Protein AF-A0A7R9ARP4-F1 (afdb_monomer)

Solvent-accessible surface area (backbone atoms only — not comparable to full-atom values): 6242 Å² total; per-residue (Å²): 141,56,72,69,58,55,52,54,53,53,51,52,52,53,51,52,53,50,55,51,48,52,54,50,48,51,52,50,43,52,53,63,70,54,72,32,69,66,63,54,47,52,55,51,49,53,53,51,70,70,33,64,71,48,41,72,64,21,30,77,72,71,45,78,43,33,37,67,41,103,82,71,49,54,81,47,63,46,68,47,80,48,74,56,97,94,39,67,29,41,38,37,40,36,35,39,36,27,72,76,34,72,50,75,47,81,46,75,42,113

Sequence (110 aa):
KETTKTASYWGIVIAGFGLTGVLFYAIFNELFSSKSPNSVYGRSLERCLNEPRIKDALGEPIKGFGEETRRGRRRHVSHLNYERDGKKYLRMKFYLQGIRQKATVHLEMM

pLDDT: mean 77.1, std 13.3, range [45.06, 94.69]

Foldseek 3Di:
DVVVVVVVVVVVVVVVCVVVVVVVCVVVCCCVVVPHPVVVVVVVVVVLCPDVVNCVVQPPPKDKFADQPPVRDRPDWDWDWDDDPNDTKIWTWIKMHHPHDIDIDIDIDD

Structure (mmCIF, N/CA/C/O backbone):
data_AF-A0A7R9ARP4-F1
#
_entry.id   AF-A0A7R9ARP4-F1
#
loop_
_atom_site.group_PDB
_atom_site.id
_atom_site.type_symbol
_atom_site.label_atom_id
_atom_site.label_alt_id
_atom_site.label_comp_id
_atom_site.label_asym_id
_atom_site.label_entity_id
_atom_site.label_seq_id
_atom_site.pdbx_PDB_ins_code
_atom_site.Cartn_x
_atom_site.Cartn_y
_atom_site.Cartn_z
_atom_site.occupancy
_atom_site.B_iso_or_equiv
_atom_site.auth_seq_id
_atom_site.auth_comp_id
_atom_site.auth_asym_id
_atom_site.auth_atom_id
_atom_site.pdbx_PDB_model_num
ATOM 1 N N . LYS A 1 1 ? 31.310 16.786 -44.498 1.00 50.94 1 LYS A N 1
ATOM 2 C CA . LYS A 1 1 ? 31.473 15.522 -43.728 1.00 50.94 1 LYS A CA 1
ATOM 3 C C . LYS A 1 1 ? 31.128 15.742 -42.244 1.00 50.94 1 LYS A C 1
ATOM 5 O O . LYS A 1 1 ? 31.906 15.368 -41.377 1.00 50.94 1 LYS A O 1
ATOM 10 N N . GLU A 1 2 ? 29.972 16.336 -41.938 1.00 60.12 2 GLU A N 1
ATOM 11 C CA . GLU A 1 2 ? 29.565 16.598 -40.540 1.00 60.12 2 GLU A CA 1
ATOM 12 C C . GLU A 1 2 ? 28.231 15.935 -40.199 1.00 60.12 2 GLU A C 1
ATOM 14 O O . GLU A 1 2 ? 28.097 15.316 -39.151 1.00 60.12 2 GLU A O 1
ATOM 19 N N . THR A 1 3 ? 27.302 15.903 -41.154 1.00 57.94 3 THR A N 1
ATOM 20 C CA . THR A 1 3 ? 25.995 15.243 -41.050 1.00 57.94 3 THR A CA 1
ATOM 21 C C . THR A 1 3 ? 26.065 13.752 -40.702 1.00 57.94 3 THR A C 1
ATOM 23 O O . THR A 1 3 ? 25.2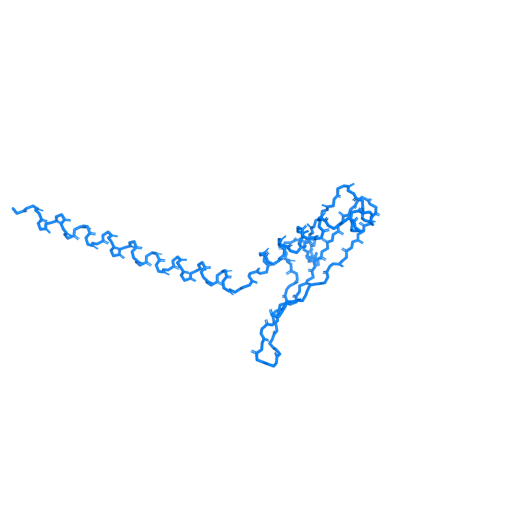33 13.267 -39.940 1.00 57.94 3 THR A O 1
ATOM 26 N N . THR A 1 4 ? 27.080 13.022 -41.176 1.00 59.84 4 THR A N 1
ATOM 27 C CA . THR A 1 4 ? 27.255 11.590 -40.859 1.00 59.84 4 THR A CA 1
ATOM 28 C C . THR A 1 4 ? 27.670 11.357 -39.404 1.00 59.84 4 THR A C 1
ATOM 30 O O . THR A 1 4 ? 27.261 10.370 -38.798 1.00 59.84 4 THR A O 1
ATOM 33 N N . LYS A 1 5 ? 28.460 12.271 -38.821 1.00 59.50 5 LYS A N 1
ATOM 34 C CA . LYS A 1 5 ? 28.903 12.151 -37.426 1.00 59.50 5 LYS A CA 1
ATOM 35 C C . LYS A 1 5 ? 27.739 12.440 -36.482 1.00 59.50 5 LYS A C 1
ATOM 37 O O . LYS A 1 5 ? 27.484 11.649 -35.582 1.00 59.50 5 LYS A O 1
ATOM 42 N N . THR A 1 6 ? 26.971 13.497 -36.747 1.00 62.28 6 THR A N 1
ATOM 43 C CA . THR A 1 6 ? 25.795 13.871 -35.946 1.00 62.28 6 THR A CA 1
ATOM 44 C C . THR A 1 6 ? 24.721 12.781 -35.966 1.00 62.28 6 THR A C 1
ATOM 46 O O . THR A 1 6 ? 24.193 12.434 -34.913 1.00 62.28 6 THR A O 1
ATOM 49 N N . ALA A 1 7 ? 24.457 12.170 -37.126 1.00 68.94 7 ALA A N 1
ATOM 50 C CA . ALA A 1 7 ? 23.518 11.050 -37.237 1.00 68.94 7 ALA A CA 1
ATOM 51 C C . ALA A 1 7 ? 23.942 9.835 -36.389 1.00 68.94 7 ALA A C 1
ATOM 53 O O . ALA A 1 7 ? 23.103 9.213 -35.738 1.00 68.94 7 ALA A O 1
ATOM 54 N N . SER A 1 8 ? 25.246 9.536 -36.332 1.00 72.00 8 SER A N 1
ATOM 55 C CA . SER A 1 8 ? 25.776 8.444 -35.508 1.00 72.00 8 SER A CA 1
ATOM 56 C C . SER A 1 8 ? 25.606 8.703 -34.007 1.00 72.00 8 SER A C 1
ATOM 58 O O . SER A 1 8 ? 25.265 7.778 -33.273 1.00 72.00 8 SER A O 1
ATOM 60 N N . TYR A 1 9 ? 25.811 9.940 -33.539 1.00 78.81 9 TYR A N 1
ATOM 61 C CA . TYR A 1 9 ? 25.614 10.285 -32.124 1.00 78.81 9 TYR A CA 1
ATOM 62 C C . TYR A 1 9 ? 24.138 10.207 -31.717 1.00 78.81 9 TYR A C 1
ATOM 64 O O . TYR A 1 9 ? 23.825 9.608 -30.690 1.00 78.81 9 TYR A O 1
ATOM 72 N N . TRP A 1 10 ? 23.219 10.726 -32.541 1.00 85.75 10 TRP A N 1
ATOM 73 C CA . TRP A 1 10 ? 21.778 10.610 -32.281 1.00 85.75 10 TRP A CA 1
ATOM 74 C C . TRP A 1 10 ? 21.298 9.153 -32.257 1.00 85.75 10 TRP A C 1
ATOM 76 O O . TRP A 1 10 ? 20.466 8.808 -31.420 1.00 85.75 10 TRP A O 1
ATOM 86 N N . GLY A 1 11 ? 21.863 8.280 -33.098 1.00 85.12 11 GLY A N 1
ATOM 87 C CA . GLY A 1 11 ? 21.570 6.843 -33.067 1.00 85.12 1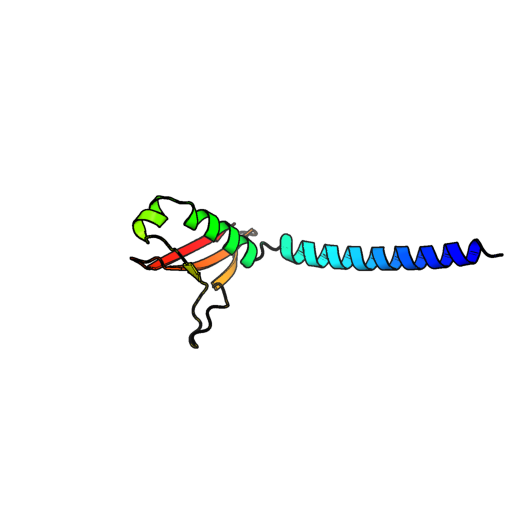1 GLY A CA 1
ATOM 88 C C . GLY A 1 11 ? 21.924 6.184 -31.729 1.00 85.12 11 GLY A C 1
ATOM 89 O O . GLY A 1 11 ? 21.121 5.428 -31.184 1.00 85.12 11 GLY A O 1
ATOM 90 N N . ILE A 1 12 ? 23.083 6.522 -31.155 1.00 87.12 12 I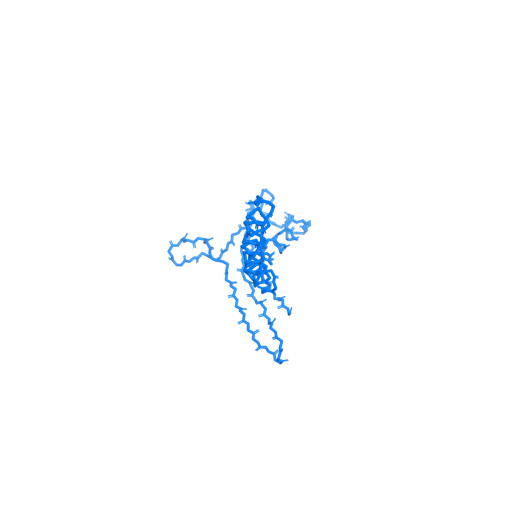LE A N 1
ATOM 91 C CA . ILE A 1 12 ? 23.517 6.007 -29.843 1.00 87.12 12 ILE A CA 1
ATOM 92 C C . ILE A 1 12 ? 22.608 6.531 -28.724 1.00 87.12 12 ILE A C 1
ATOM 94 O O . ILE A 1 12 ? 22.219 5.770 -27.838 1.00 87.12 12 ILE A O 1
ATOM 98 N N . VAL A 1 13 ? 22.232 7.811 -28.776 1.00 90.38 13 VAL A N 1
ATOM 99 C CA . VAL A 1 13 ? 21.328 8.422 -27.790 1.00 90.38 13 VAL A CA 1
ATOM 100 C C . VAL A 1 13 ? 19.961 7.733 -27.809 1.00 90.38 13 VAL A C 1
ATOM 102 O O . VAL A 1 13 ? 19.471 7.319 -26.758 1.00 90.38 13 VAL A O 1
ATOM 105 N N . ILE A 1 14 ? 19.372 7.530 -28.991 1.00 93.19 14 ILE A N 1
ATOM 106 C CA . ILE A 1 14 ? 18.081 6.838 -29.136 1.00 93.19 14 ILE A CA 1
ATOM 107 C C . ILE A 1 14 ? 18.180 5.388 -28.647 1.00 93.19 14 ILE A C 1
ATOM 109 O O . ILE A 1 14 ? 17.289 4.927 -27.933 1.00 93.19 14 ILE A O 1
ATOM 113 N N . ALA A 1 15 ? 19.271 4.683 -28.959 1.00 92.88 15 ALA A N 1
ATOM 114 C CA . ALA A 1 15 ? 19.489 3.321 -28.477 1.00 92.88 15 ALA A CA 1
ATOM 115 C C . ALA A 1 15 ? 19.571 3.253 -26.940 1.00 92.88 15 ALA A C 1
ATOM 117 O O . ALA A 1 15 ? 18.962 2.373 -26.328 1.00 92.88 15 ALA A O 1
ATOM 118 N N . GLY A 1 16 ? 20.260 4.208 -26.306 1.00 90.75 16 GLY A N 1
ATOM 119 C CA . GLY A 1 16 ? 20.358 4.302 -24.846 1.00 90.75 16 GLY A CA 1
ATOM 120 C C . GLY A 1 16 ? 19.011 4.570 -24.170 1.00 90.75 16 GLY A C 1
ATOM 121 O O . GLY A 1 16 ? 18.662 3.900 -23.192 1.00 90.75 16 GLY A O 1
ATOM 122 N N . PHE A 1 17 ? 18.215 5.494 -24.716 1.00 94.69 17 PHE A N 1
ATOM 123 C CA . PHE A 1 17 ? 16.854 5.747 -24.231 1.00 94.69 17 PHE A CA 1
ATOM 124 C C . PHE A 1 17 ? 15.920 4.559 -24.471 1.00 94.69 17 PHE A C 1
ATOM 126 O O . PHE A 1 17 ? 15.104 4.256 -23.604 1.00 94.69 17 PHE A O 1
ATOM 133 N N . GLY A 1 18 ? 16.070 3.848 -25.590 1.00 93.81 18 GLY A N 1
ATOM 134 C CA . GLY A 1 18 ? 15.326 2.621 -25.870 1.00 93.81 18 GLY A CA 1
ATOM 135 C C . GLY A 1 18 ? 15.608 1.531 -24.837 1.00 93.81 18 GLY A C 1
ATOM 136 O O . GLY A 1 18 ? 14.677 1.007 -24.229 1.00 93.81 18 GLY A O 1
ATOM 137 N N . LEU A 1 19 ? 16.885 1.239 -24.569 1.00 93.62 19 LEU A N 1
ATOM 138 C CA . LEU A 1 19 ? 17.276 0.222 -23.588 1.00 93.62 19 LEU A CA 1
ATOM 139 C C . LEU A 1 19 ? 16.813 0.591 -22.172 1.00 93.62 19 LEU A C 1
ATOM 141 O O . LEU A 1 19 ? 16.231 -0.235 -21.468 1.00 93.62 19 LEU A O 1
ATOM 145 N N . THR A 1 20 ? 17.026 1.848 -21.775 1.00 92.62 20 THR A N 1
ATOM 146 C CA . THR A 1 20 ? 16.600 2.348 -20.461 1.00 92.62 20 THR A CA 1
ATOM 147 C C . THR A 1 20 ? 15.078 2.325 -20.337 1.00 92.62 20 THR A C 1
ATOM 149 O O . THR A 1 20 ? 14.561 1.911 -19.306 1.00 92.62 20 THR A O 1
ATOM 152 N N . GLY A 1 21 ? 14.354 2.700 -21.394 1.00 94.19 21 GLY A N 1
ATOM 153 C CA . GLY A 1 21 ? 12.896 2.663 -21.445 1.00 94.19 21 GLY A CA 1
ATOM 154 C C . GLY A 1 21 ? 12.336 1.248 -21.317 1.00 94.19 21 GLY A C 1
ATOM 155 O O . GLY A 1 21 ? 11.394 1.048 -20.558 1.00 94.19 21 GLY A O 1
ATOM 156 N N . VAL A 1 22 ? 12.941 0.256 -21.980 1.00 91.94 22 VAL A N 1
ATOM 157 C CA . VAL A 1 22 ? 12.540 -1.157 -21.853 1.00 91.94 22 VAL A CA 1
ATOM 158 C C . VAL A 1 22 ? 12.792 -1.677 -20.443 1.00 91.94 22 VAL A C 1
ATOM 160 O O . VAL A 1 22 ? 11.910 -2.309 -19.869 1.00 91.94 22 VAL A O 1
ATOM 163 N N . LEU A 1 23 ? 13.958 -1.394 -19.857 1.00 89.31 23 LEU A N 1
ATOM 164 C CA . LEU A 1 23 ? 14.273 -1.842 -18.500 1.00 89.31 23 LEU A CA 1
ATOM 165 C C . LEU A 1 23 ? 13.363 -1.167 -17.466 1.00 89.31 23 LEU A C 1
ATOM 167 O O . LEU A 1 23 ? 12.829 -1.825 -16.576 1.00 89.31 23 LEU A O 1
ATOM 171 N N . PHE A 1 24 ? 13.137 0.138 -17.618 1.00 87.56 24 PHE A N 1
ATOM 172 C CA . PHE A 1 24 ? 12.221 0.896 -16.775 1.00 87.56 24 PHE A CA 1
ATOM 173 C C . PHE A 1 24 ? 10.786 0.386 -16.923 1.00 87.56 24 PHE A C 1
ATOM 175 O O . PHE A 1 24 ? 10.105 0.203 -15.920 1.00 87.56 24 PHE A O 1
ATOM 182 N N . TYR A 1 25 ? 10.346 0.083 -18.147 1.00 84.69 25 TYR A N 1
ATOM 183 C CA . TYR A 1 25 ? 9.042 -0.522 -18.406 1.00 84.69 25 TYR A CA 1
ATOM 184 C C . TYR A 1 25 ? 8.936 -1.913 -17.791 1.00 84.69 25 TYR A C 1
ATOM 186 O O . TYR A 1 25 ? 7.929 -2.201 -17.162 1.00 84.69 25 TYR A O 1
ATOM 194 N N . ALA A 1 26 ? 9.961 -2.757 -17.911 1.00 83.44 26 ALA A N 1
ATOM 195 C CA . ALA A 1 26 ? 9.976 -4.081 -17.304 1.00 83.44 26 ALA A CA 1
ATOM 196 C C . ALA A 1 26 ? 9.870 -3.983 -15.780 1.00 83.44 26 ALA A C 1
ATOM 198 O O . ALA A 1 26 ? 9.004 -4.623 -15.209 1.00 83.44 26 ALA A O 1
ATOM 199 N N . ILE A 1 27 ? 10.656 -3.119 -15.129 1.00 76.00 27 ILE A N 1
ATOM 200 C CA . ILE A 1 27 ? 10.605 -2.917 -13.673 1.00 76.00 27 ILE A CA 1
ATOM 201 C C . ILE A 1 27 ? 9.256 -2.340 -13.245 1.00 76.00 27 ILE A C 1
ATOM 203 O O . ILE A 1 27 ? 8.664 -2.822 -12.284 1.00 76.00 27 ILE A O 1
ATOM 207 N N . PHE A 1 28 ? 8.761 -1.314 -13.941 1.00 70.62 28 PHE A N 1
ATOM 208 C CA . PHE A 1 28 ? 7.479 -0.690 -13.628 1.00 70.62 28 PHE A CA 1
ATOM 209 C C . PHE A 1 28 ? 6.343 -1.688 -13.837 1.00 70.62 28 PHE A C 1
ATOM 211 O O . PHE A 1 28 ? 5.493 -1.842 -12.972 1.00 70.62 28 PHE A O 1
ATOM 218 N N . ASN A 1 29 ? 6.356 -2.435 -14.936 1.00 69.69 29 ASN A N 1
ATOM 219 C CA . ASN A 1 29 ? 5.383 -3.482 -15.177 1.00 69.69 29 ASN A CA 1
ATOM 220 C C . ASN A 1 29 ? 5.540 -4.614 -14.159 1.00 69.69 29 ASN A C 1
ATOM 222 O O . ASN A 1 29 ? 4.539 -5.069 -13.655 1.00 69.69 29 ASN A O 1
ATOM 226 N N . GLU A 1 30 ? 6.731 -5.021 -13.735 1.00 61.59 30 GLU A N 1
ATOM 227 C CA . GLU A 1 30 ? 6.898 -6.008 -12.658 1.00 61.59 30 GLU A CA 1
ATOM 228 C C . GLU A 1 30 ? 6.276 -5.494 -11.347 1.00 61.59 30 GLU A C 1
ATOM 230 O O . GLU A 1 30 ? 5.518 -6.211 -10.691 1.00 61.59 30 GLU A O 1
ATOM 235 N N . LEU A 1 31 ? 6.528 -4.225 -10.998 1.00 62.72 31 LEU A N 1
ATOM 236 C CA . LEU A 1 31 ? 6.019 -3.579 -9.784 1.00 62.72 31 LEU A CA 1
ATOM 237 C C . LEU A 1 31 ? 4.501 -3.337 -9.819 1.00 62.72 31 LEU A C 1
ATOM 239 O O . LEU A 1 31 ? 3.843 -3.420 -8.780 1.00 62.72 31 LEU A O 1
ATOM 243 N N . PHE A 1 32 ? 3.941 -3.011 -10.986 1.00 49.84 32 PHE A N 1
ATOM 244 C CA . PHE A 1 32 ? 2.526 -2.666 -11.160 1.00 49.84 32 PHE A CA 1
ATOM 245 C C . PHE A 1 32 ? 1.660 -3.850 -11.635 1.00 49.84 32 PHE A C 1
ATOM 247 O O . PHE A 1 32 ? 0.498 -3.929 -11.243 1.00 49.84 32 PHE A O 1
ATOM 254 N N . SER A 1 33 ? 2.211 -4.795 -12.400 1.00 49.16 33 SER A N 1
ATOM 255 C CA . SER A 1 33 ? 1.581 -6.063 -12.821 1.00 49.16 33 SER A CA 1
ATOM 256 C C . SER A 1 33 ? 1.521 -7.056 -11.665 1.00 49.16 33 SER A C 1
ATOM 258 O O . SER A 1 33 ? 0.520 -7.750 -11.480 1.00 49.16 33 SER A O 1
ATOM 260 N N . SER A 1 34 ? 2.530 -7.064 -10.791 1.00 45.06 34 SER A N 1
ATOM 261 C CA . SER A 1 34 ? 2.533 -7.935 -9.615 1.00 45.06 34 SER A CA 1
ATOM 262 C C . SER A 1 34 ? 1.814 -7.301 -8.430 1.00 45.06 34 SER A C 1
ATOM 264 O O . SER A 1 34 ? 2.444 -7.154 -7.393 1.00 45.06 34 SER A O 1
ATOM 266 N N . LYS A 1 35 ? 0.536 -6.896 -8.561 1.00 53.81 35 LYS A N 1
ATOM 267 C CA . LYS A 1 35 ? -0.382 -6.557 -7.438 1.00 53.81 35 LYS A CA 1
ATOM 268 C C . LYS A 1 35 ? 0.347 -6.055 -6.169 1.00 53.81 35 LYS A C 1
ATOM 270 O O . LYS A 1 35 ? 0.225 -6.679 -5.114 1.00 53.81 35 LYS A O 1
ATOM 275 N N . SER A 1 36 ? 1.189 -5.017 -6.289 1.00 61.12 36 SER A N 1
ATOM 276 C CA . SER A 1 36 ? 2.197 -4.753 -5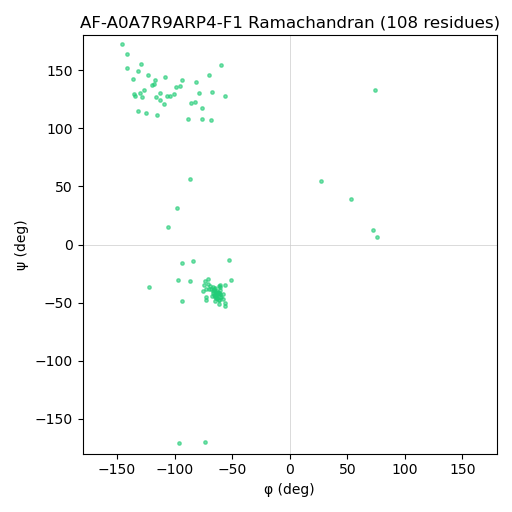.252 1.00 61.12 36 SER A CA 1
ATOM 277 C C . SER A 1 36 ? 1.507 -4.589 -3.896 1.00 61.12 36 SER A C 1
ATOM 279 O O . SER A 1 36 ? 0.566 -3.793 -3.796 1.00 61.12 36 SER A O 1
ATOM 281 N N . PRO A 1 37 ? 1.931 -5.317 -2.846 1.00 64.94 37 PRO A N 1
ATOM 282 C CA . PRO A 1 37 ? 1.273 -5.287 -1.543 1.00 64.94 37 PRO A CA 1
ATOM 283 C C . PRO A 1 37 ? 1.065 -3.866 -1.009 1.00 64.94 37 PRO A C 1
ATOM 285 O O . PRO A 1 37 ? 0.064 -3.588 -0.358 1.00 64.94 37 PRO A O 1
ATOM 288 N N . ASN A 1 38 ? 1.955 -2.930 -1.350 1.00 66.94 38 ASN A N 1
ATOM 289 C CA . ASN A 1 38 ? 1.816 -1.530 -0.960 1.00 66.94 38 ASN A CA 1
ATOM 290 C C . ASN A 1 38 ? 0.680 -0.791 -1.680 1.00 66.94 38 ASN A C 1
ATOM 292 O O . ASN A 1 38 ? 0.003 0.022 -1.052 1.00 66.94 38 ASN A O 1
ATOM 296 N N . SER A 1 39 ? 0.450 -1.045 -2.973 1.00 71.69 39 SER A N 1
ATOM 297 C CA . SER A 1 39 ? -0.631 -0.376 -3.713 1.00 71.69 39 SER A CA 1
ATOM 298 C C . SER A 1 39 ? -2.000 -0.914 -3.296 1.00 71.69 39 SER A C 1
ATOM 300 O O . SER A 1 39 ? -2.948 -0.143 -3.126 1.00 71.69 39 SER A O 1
ATOM 302 N N . VAL A 1 40 ? -2.086 -2.225 -3.047 1.00 78.75 40 VAL A N 1
ATOM 303 C CA . VAL A 1 40 ? -3.284 -2.874 -2.498 1.00 78.75 40 VAL A CA 1
ATOM 304 C C . VAL A 1 40 ? -3.553 -2.379 -1.075 1.00 78.75 40 VAL A C 1
ATOM 306 O O . VAL A 1 40 ? -4.688 -2.006 -0.775 1.00 78.75 40 VAL A O 1
ATOM 309 N N . TYR A 1 41 ? -2.516 -2.272 -0.236 1.00 78.38 41 TYR A N 1
ATOM 310 C CA . TYR A 1 41 ? -2.616 -1.678 1.098 1.00 78.38 41 TYR A CA 1
ATOM 311 C C . TYR A 1 41 ? -3.161 -0.248 1.034 1.00 78.38 41 TYR A C 1
ATOM 313 O O . TYR A 1 41 ? -4.179 0.026 1.663 1.00 78.38 41 TYR A O 1
ATOM 321 N N . GLY A 1 42 ? -2.560 0.634 0.225 1.00 81.00 42 GLY A N 1
ATOM 322 C CA . GLY A 1 42 ? -2.987 2.033 0.101 1.00 81.00 42 GLY A CA 1
ATOM 323 C C . GLY A 1 42 ? -4.460 2.172 -0.290 1.00 81.00 42 GLY A C 1
ATOM 324 O O . GLY A 1 42 ? -5.227 2.826 0.415 1.00 81.00 42 GLY A O 1
ATOM 325 N N . ARG A 1 43 ? -4.892 1.463 -1.343 1.00 83.88 43 ARG A N 1
ATOM 326 C CA . ARG A 1 43 ? -6.298 1.477 -1.789 1.00 83.88 43 ARG A CA 1
ATOM 327 C C . ARG A 1 43 ? -7.256 0.914 -0.741 1.00 83.88 43 ARG A C 1
ATOM 329 O O . ARG A 1 43 ? -8.363 1.425 -0.574 1.00 83.88 43 ARG A O 1
ATOM 336 N N . SER A 1 44 ? -6.862 -0.161 -0.058 1.00 85.62 44 SER A N 1
ATOM 337 C CA . SER A 1 44 ? -7.689 -0.763 0.992 1.00 85.62 44 SER A CA 1
ATOM 338 C C . SER A 1 44 ? -7.810 0.143 2.216 1.00 85.62 44 SER A C 1
ATOM 340 O O . SER A 1 44 ? -8.899 0.279 2.766 1.00 85.62 44 SER A O 1
ATOM 342 N N . LEU A 1 45 ? -6.726 0.830 2.583 1.00 86.00 45 LEU A N 1
ATOM 343 C CA . LEU A 1 45 ? -6.695 1.785 3.678 1.00 86.00 45 LEU A CA 1
ATOM 344 C C . LEU A 1 45 ? -7.599 2.982 3.382 1.00 86.00 45 LEU A C 1
ATOM 346 O O . LEU A 1 45 ? -8.431 3.319 4.217 1.00 86.00 45 LEU A O 1
ATOM 350 N N . GLU A 1 46 ? -7.492 3.584 2.197 1.00 87.38 46 GLU A N 1
ATOM 351 C CA . GLU A 1 46 ? -8.365 4.690 1.783 1.00 87.38 46 GLU A CA 1
ATOM 352 C C . GLU A 1 46 ? -9.842 4.290 1.808 1.00 87.38 46 GLU A C 1
ATOM 354 O O . GLU A 1 46 ? -10.675 5.034 2.325 1.00 87.38 46 GLU A O 1
ATOM 359 N N . ARG A 1 47 ? -10.179 3.086 1.324 1.00 88.25 47 ARG A N 1
ATOM 360 C CA . ARG A 1 47 ? -11.550 2.562 1.427 1.00 88.25 47 ARG A CA 1
ATOM 361 C C . ARG A 1 47 ? -12.011 2.437 2.875 1.00 88.25 47 ARG A C 1
ATOM 363 O O . ARG A 1 47 ? -13.117 2.864 3.183 1.00 88.25 47 ARG A O 1
ATOM 370 N N . CYS A 1 48 ? -11.176 1.896 3.761 1.00 87.00 48 CYS A N 1
ATOM 371 C CA . CYS A 1 48 ? -11.524 1.782 5.175 1.00 87.00 48 CYS A CA 1
ATOM 372 C C . CYS A 1 48 ? -11.685 3.149 5.853 1.00 87.00 48 CYS A C 1
ATOM 374 O O . CYS A 1 48 ? -12.557 3.309 6.700 1.00 87.00 48 CYS A O 1
ATOM 376 N N . LEU A 1 49 ? -10.857 4.130 5.489 1.00 85.81 49 LEU A N 1
ATOM 377 C CA . LEU A 1 49 ? -10.925 5.482 6.041 1.00 85.81 49 LEU A CA 1
ATOM 378 C C . LEU A 1 49 ? -12.153 6.254 5.552 1.00 85.81 49 LEU A C 1
ATOM 380 O O . LEU A 1 49 ? -12.650 7.097 6.287 1.00 85.81 49 LEU A O 1
ATOM 384 N N . ASN A 1 50 ? -12.649 5.975 4.348 1.00 88.44 50 ASN A N 1
ATOM 385 C CA . ASN A 1 50 ? -13.828 6.641 3.790 1.00 88.44 50 ASN A CA 1
ATOM 386 C C . ASN A 1 50 ? -15.160 6.023 4.249 1.00 88.44 50 ASN A C 1
ATOM 388 O O . ASN A 1 50 ? -16.204 6.649 4.083 1.00 88.44 50 ASN A O 1
ATOM 392 N N . GLU A 1 51 ? -15.141 4.827 4.838 1.00 91.06 51 GLU A N 1
ATOM 393 C CA . GLU A 1 51 ? -16.349 4.135 5.284 1.00 91.06 51 GLU A CA 1
ATOM 394 C C . GLU A 1 51 ? -16.891 4.743 6.598 1.00 91.06 51 GLU A C 1
ATOM 396 O O . GLU A 1 51 ? -16.221 4.657 7.636 1.00 91.06 51 GLU A O 1
ATOM 401 N N . PRO A 1 52 ? -18.115 5.312 6.617 1.00 90.31 52 PRO A N 1
ATOM 402 C CA . PRO A 1 52 ? -18.667 5.984 7.798 1.00 90.31 52 PRO A CA 1
ATOM 403 C C . PRO A 1 52 ? -18.800 5.048 9.005 1.00 90.31 52 PRO A C 1
ATOM 405 O O . PRO A 1 52 ? -18.508 5.441 10.129 1.00 90.31 52 PRO A O 1
ATOM 408 N N . ARG A 1 53 ? -19.112 3.767 8.777 1.00 89.94 53 ARG A N 1
ATOM 409 C CA . ARG A 1 53 ? -19.206 2.761 9.850 1.00 89.94 53 ARG A CA 1
ATOM 410 C C . ARG A 1 53 ? -17.887 2.575 10.601 1.00 89.94 53 ARG A C 1
ATOM 412 O O . ARG A 1 53 ? -17.883 2.359 11.810 1.00 89.94 53 ARG A O 1
ATOM 419 N N . ILE A 1 54 ? -16.763 2.645 9.886 1.00 87.62 54 ILE A N 1
ATOM 420 C CA . ILE A 1 54 ? -15.425 2.503 10.474 1.00 87.62 54 ILE A CA 1
ATOM 421 C C . ILE A 1 54 ? -15.062 3.781 11.231 1.00 87.62 54 ILE A C 1
ATOM 423 O O . ILE A 1 54 ? -14.523 3.699 12.336 1.00 87.62 54 ILE A O 1
ATOM 427 N N . LYS A 1 55 ? -15.410 4.950 10.681 1.00 88.75 55 LYS A N 1
ATOM 428 C CA . LYS A 1 55 ? -15.240 6.241 11.359 1.00 88.75 55 LYS A CA 1
ATOM 429 C C . LYS A 1 55 ? -15.982 6.300 12.689 1.00 88.75 55 LYS A C 1
ATOM 431 O O . LYS A 1 55 ? -15.370 6.648 13.698 1.00 88.75 55 LYS A O 1
ATOM 436 N N . ASP A 1 56 ? -17.242 5.882 12.708 1.00 89.38 56 ASP A N 1
ATOM 437 C CA . ASP A 1 56 ? -18.074 5.891 13.915 1.00 89.38 56 ASP A CA 1
ATOM 438 C C . ASP A 1 56 ? -17.559 4.911 14.980 1.00 89.38 56 ASP A C 1
ATOM 440 O O . ASP A 1 56 ? -17.542 5.230 16.175 1.00 89.38 56 ASP A O 1
ATOM 444 N N . ALA A 1 57 ? -17.084 3.736 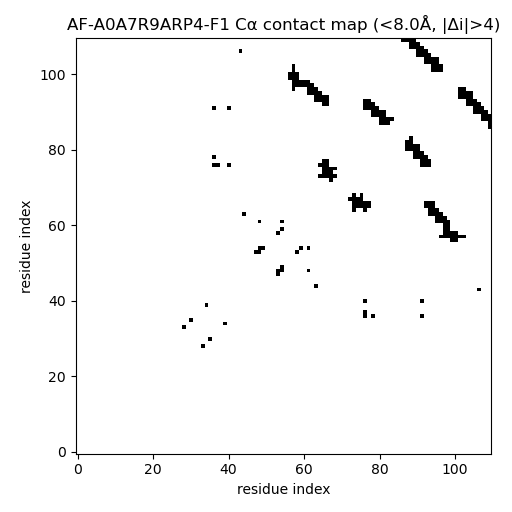14.551 1.00 89.12 57 ALA A N 1
ATOM 445 C CA . ALA A 1 57 ? -16.567 2.703 15.445 1.00 89.12 57 ALA A CA 1
ATOM 446 C C . ALA A 1 57 ? -15.196 3.058 16.052 1.00 89.12 57 ALA A C 1
ATOM 448 O O . ALA A 1 57 ? -14.995 2.919 17.261 1.00 89.12 57 ALA A O 1
ATOM 449 N N . LEU A 1 58 ? -14.236 3.515 15.238 1.00 88.56 58 LEU A N 1
ATOM 450 C CA . LEU A 1 58 ? -12.866 3.787 15.698 1.00 88.56 58 LEU A CA 1
ATOM 451 C C . LEU A 1 58 ? -12.697 5.198 16.279 1.00 88.56 58 LEU A C 1
ATOM 453 O O . LEU A 1 58 ? -11.891 5.385 17.197 1.00 88.56 58 LEU A O 1
ATOM 457 N N . GLY A 1 59 ? -13.452 6.169 15.766 1.00 85.75 59 GLY A N 1
ATOM 458 C CA . GLY A 1 59 ? -13.322 7.593 16.063 1.00 85.75 59 GLY A CA 1
ATOM 459 C C . GLY A 1 59 ? -12.103 8.238 15.389 1.00 85.75 59 GLY A C 1
ATOM 460 O O . GLY A 1 59 ? -10.987 7.714 15.442 1.00 85.75 59 GLY A O 1
ATOM 461 N N . GLU A 1 60 ? -12.315 9.396 14.763 1.00 82.69 60 GLU A N 1
ATOM 462 C CA . GLU A 1 60 ? -11.253 10.185 14.130 1.00 82.69 60 GLU A CA 1
ATOM 463 C C . GLU A 1 60 ? -10.319 10.822 15.184 1.00 82.69 60 GLU A C 1
ATOM 465 O O . GLU A 1 60 ? -10.782 11.197 16.265 1.00 82.69 60 GLU A O 1
ATOM 470 N N . PRO A 1 61 ? -9.006 10.965 14.9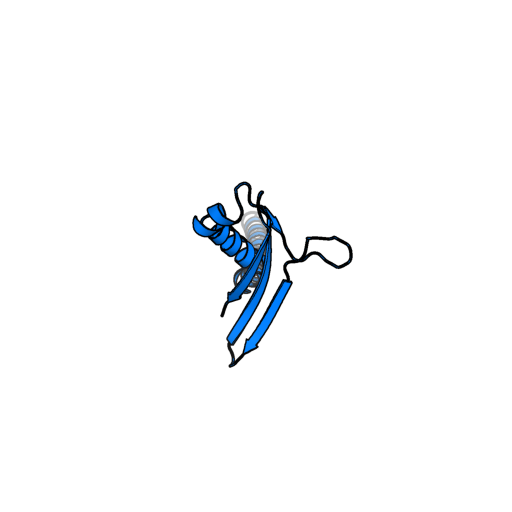11 1.00 82.50 61 PRO A N 1
ATOM 471 C CA . PRO A 1 61 ? -8.280 10.573 13.699 1.00 82.50 61 PRO A CA 1
ATOM 472 C C . PRO A 1 61 ? -7.903 9.080 13.671 1.00 82.50 61 PRO A C 1
ATOM 474 O O . PRO A 1 61 ? -7.438 8.525 14.666 1.00 82.50 61 PRO A O 1
ATOM 477 N N . ILE A 1 62 ? -8.029 8.444 12.500 1.00 85.81 62 ILE A N 1
ATOM 478 C CA . ILE A 1 62 ? -7.701 7.023 12.294 1.00 85.81 62 ILE A CA 1
ATOM 479 C C . ILE A 1 62 ? -6.323 6.889 11.637 1.00 85.81 62 ILE A C 1
ATOM 481 O O . ILE A 1 62 ? -6.047 7.500 10.606 1.00 85.81 62 ILE A O 1
ATOM 485 N N . LYS A 1 63 ? -5.456 6.058 12.219 1.00 84.56 63 LYS A N 1
ATOM 486 C CA . LYS A 1 63 ? -4.117 5.730 11.708 1.00 84.56 63 LYS A CA 1
ATOM 487 C C . LYS A 1 63 ? -4.060 4.271 11.264 1.00 84.56 63 LYS A C 1
ATOM 489 O O . LYS A 1 63 ? -4.423 3.387 12.036 1.00 84.56 63 LYS A O 1
ATOM 494 N N . GLY A 1 64 ? -3.554 4.017 10.059 1.00 82.56 64 GLY A N 1
ATOM 495 C CA . GLY A 1 64 ? -3.245 2.669 9.574 1.00 82.56 64 GLY A CA 1
ATOM 496 C C . GLY A 1 64 ? -1.778 2.303 9.789 1.00 82.56 64 GLY A C 1
ATOM 497 O O . GLY A 1 64 ? -0.895 3.125 9.540 1.00 82.56 64 GLY A O 1
ATOM 498 N N . PHE A 1 65 ? -1.505 1.084 10.248 1.00 79.38 65 PHE A N 1
ATOM 499 C CA . PHE A 1 65 ? -0.149 0.544 10.369 1.00 79.38 65 PHE A CA 1
ATOM 500 C C . PHE A 1 65 ? -0.089 -0.942 9.992 1.00 79.38 65 PHE A C 1
ATOM 502 O O . PHE A 1 65 ? -1.065 -1.682 10.120 1.00 79.38 65 PHE A O 1
ATOM 509 N N . GLY A 1 66 ? 1.080 -1.370 9.506 1.00 73.88 66 GLY A N 1
ATOM 510 C CA . GLY A 1 66 ? 1.368 -2.765 9.169 1.00 73.88 66 GLY A CA 1
ATOM 511 C C . GLY A 1 66 ? 1.562 -3.656 10.398 1.00 73.88 66 GLY A C 1
ATOM 512 O O . GLY A 1 66 ? 1.318 -3.247 11.534 1.00 73.88 66 GLY A O 1
ATOM 513 N N . GLU A 1 67 ? 2.022 -4.886 10.177 1.00 65.75 67 GLU A N 1
ATOM 514 C CA . GLU A 1 67 ? 2.262 -5.833 11.260 1.00 65.75 67 GLU A CA 1
ATOM 515 C C . GLU A 1 67 ? 3.433 -5.379 12.139 1.00 65.75 67 GLU A C 1
ATOM 517 O O . GLU A 1 67 ? 4.506 -4.987 11.666 1.00 65.75 67 GLU A O 1
ATOM 522 N N . GLU A 1 68 ? 3.200 -5.386 13.450 1.00 55.81 68 GLU A N 1
ATOM 523 C CA . GLU A 1 68 ? 4.227 -5.084 14.433 1.00 55.81 68 GLU A CA 1
ATOM 524 C C . GLU A 1 68 ? 5.134 -6.308 14.542 1.00 55.81 68 GLU A C 1
ATOM 526 O O . GLU A 1 68 ? 4.747 -7.362 15.044 1.00 55.81 68 GLU A O 1
ATOM 531 N N . THR A 1 69 ? 6.355 -6.198 14.018 1.00 56.50 69 THR A N 1
ATOM 532 C CA . THR A 1 69 ? 7.356 -7.249 14.227 1.00 56.50 69 THR A CA 1
ATOM 533 C C . THR A 1 69 ? 7.620 -7.413 15.725 1.00 56.50 69 THR A C 1
ATOM 535 O O . THR A 1 69 ? 7.525 -6.452 16.487 1.00 56.50 69 THR A O 1
ATOM 538 N N . ARG A 1 70 ? 8.061 -8.603 16.156 1.00 49.94 70 ARG A N 1
ATOM 539 C CA . ARG A 1 70 ? 8.411 -8.922 17.560 1.00 49.94 70 ARG A CA 1
ATOM 540 C C . ARG A 1 70 ? 9.420 -7.943 18.206 1.00 49.94 70 ARG A C 1
ATOM 542 O O . ARG A 1 70 ? 9.599 -7.961 19.415 1.00 49.94 70 ARG A O 1
ATOM 549 N N . ARG A 1 71 ? 1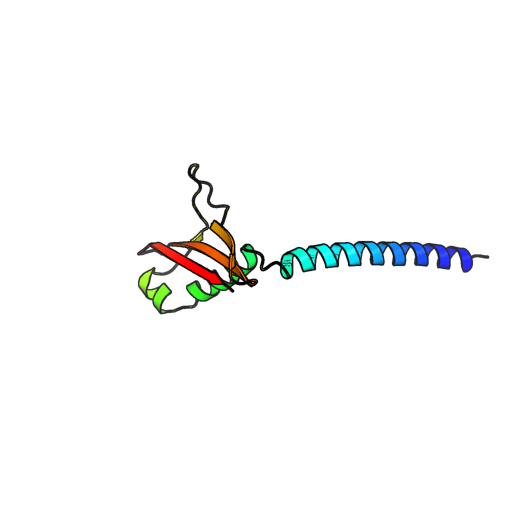0.082 -7.094 17.405 1.00 57.50 71 ARG A N 1
ATOM 550 C CA . ARG A 1 71 ? 11.018 -6.028 17.812 1.00 57.50 71 ARG A CA 1
ATOM 551 C C . ARG A 1 71 ? 10.436 -4.601 17.699 1.00 57.50 71 ARG A C 1
ATOM 553 O O . ARG A 1 71 ? 11.201 -3.644 17.664 1.00 57.50 71 ARG A O 1
ATOM 560 N N . GLY A 1 72 ? 9.119 -4.436 17.567 1.00 56.22 72 GLY A N 1
ATOM 561 C CA . GLY A 1 72 ? 8.446 -3.128 17.524 1.00 56.22 72 GLY A CA 1
ATOM 562 C C . GLY A 1 72 ? 8.577 -2.350 16.206 1.00 56.22 72 GLY A C 1
ATOM 563 O O . GLY A 1 72 ? 8.149 -1.201 16.120 1.00 56.22 72 GLY A O 1
ATOM 564 N N . ARG A 1 73 ? 9.155 -2.932 15.143 1.00 49.41 73 ARG A N 1
ATOM 565 C CA . ARG A 1 73 ? 9.176 -2.285 13.816 1.00 49.41 73 ARG A CA 1
ATOM 566 C C . ARG A 1 73 ? 7.846 -2.531 13.101 1.00 49.41 73 ARG A C 1
ATOM 568 O O . ARG A 1 73 ? 7.506 -3.685 12.855 1.00 49.41 73 ARG A O 1
ATOM 575 N N . ARG A 1 74 ? 7.156 -1.452 12.714 1.00 55.19 74 ARG A N 1
ATOM 576 C CA . ARG A 1 74 ? 5.856 -1.437 12.003 1.00 55.19 74 ARG A CA 1
ATOM 577 C C . ARG A 1 74 ? 5.982 -1.250 10.483 1.00 55.19 74 ARG A C 1
ATOM 579 O O . ARG A 1 74 ? 5.164 -0.573 9.870 1.00 55.19 74 ARG A O 1
ATOM 586 N N . ARG A 1 75 ? 7.066 -1.747 9.874 1.00 53.62 75 ARG A N 1
ATOM 587 C CA . ARG A 1 75 ? 7.383 -1.463 8.458 1.00 53.62 75 ARG A CA 1
ATOM 588 C C . ARG A 1 75 ? 6.860 -2.496 7.464 1.00 53.62 75 ARG A C 1
ATOM 590 O O . ARG A 1 75 ? 6.839 -2.183 6.283 1.00 53.62 75 ARG A O 1
ATOM 597 N N . HIS A 1 76 ? 6.458 -3.690 7.902 1.00 55.50 76 HIS A N 1
ATOM 598 C CA . HIS A 1 76 ? 6.053 -4.749 6.980 1.00 55.50 76 HIS A CA 1
ATOM 599 C C . HIS A 1 76 ? 4.560 -5.032 7.109 1.00 55.50 76 HIS A C 1
ATOM 601 O O . HIS A 1 76 ? 4.061 -5.317 8.195 1.00 55.50 76 HIS A O 1
ATOM 607 N N . VAL A 1 77 ? 3.836 -4.942 6.000 1.00 58.22 77 VAL A N 1
ATOM 608 C CA . VAL A 1 77 ? 2.458 -5.423 5.936 1.00 58.22 77 VAL A CA 1
ATOM 609 C C . VAL A 1 77 ? 2.519 -6.942 5.785 1.00 58.22 77 VAL A C 1
ATOM 611 O O . VAL A 1 77 ? 3.282 -7.446 4.961 1.00 58.22 77 VAL A O 1
ATOM 614 N N . SER A 1 78 ? 1.771 -7.680 6.607 1.00 63.91 78 SER A N 1
ATOM 615 C CA . SER A 1 78 ? 1.702 -9.137 6.487 1.00 63.91 78 SER A CA 1
ATOM 616 C C . SER A 1 78 ? 0.976 -9.460 5.193 1.00 63.91 78 SER A C 1
ATOM 618 O O . SER A 1 78 ? -0.228 -9.218 5.101 1.00 63.91 78 SER A O 1
ATOM 620 N N . HIS A 1 79 ? 1.697 -9.924 4.178 1.00 64.81 79 HIS A N 1
ATOM 621 C CA . HIS A 1 79 ? 1.119 -10.327 2.906 1.00 64.81 79 HIS A CA 1
ATOM 622 C C . HIS A 1 79 ? 1.566 -11.745 2.558 1.00 64.81 79 HIS A C 1
ATOM 624 O O . HIS A 1 79 ? 2.747 -12.081 2.644 1.00 64.81 79 HIS A O 1
ATOM 630 N N . LEU A 1 80 ? 0.620 -12.581 2.150 1.00 67.38 80 LEU A N 1
ATOM 631 C CA . LEU A 1 80 ? 0.867 -13.948 1.726 1.00 67.38 80 LEU A CA 1
ATOM 632 C C . LEU A 1 80 ? 0.296 -14.118 0.324 1.00 67.38 80 LEU A C 1
ATOM 634 O O . LEU A 1 80 ? -0.916 -14.029 0.123 1.00 67.38 80 LEU A O 1
ATOM 638 N N . ASN A 1 81 ? 1.193 -14.331 -0.634 1.00 66.62 81 ASN A N 1
ATOM 639 C CA . ASN A 1 81 ? 0.821 -14.733 -1.980 1.00 66.62 81 ASN A CA 1
ATOM 640 C C . ASN A 1 81 ? 0.681 -16.254 -1.978 1.00 66.62 81 ASN A C 1
ATOM 642 O O . ASN A 1 81 ? 1.636 -16.950 -1.634 1.00 66.62 81 ASN A O 1
ATOM 646 N N . TYR A 1 82 ? -0.493 -16.761 -2.332 1.00 72.00 82 TYR A N 1
ATOM 647 C CA . TYR A 1 82 ? -0.735 -18.192 -2.480 1.00 72.00 82 TYR A CA 1
ATOM 648 C C . TYR A 1 82 ? -1.441 -18.463 -3.797 1.00 72.00 82 TYR A C 1
ATOM 650 O O . TYR A 1 82 ? -2.197 -17.637 -4.302 1.00 72.00 82 TYR A O 1
ATOM 658 N N . GLU A 1 83 ? -1.179 -19.630 -4.365 1.00 73.81 83 GLU A N 1
ATOM 659 C CA . GLU A 1 83 ? -1.830 -20.076 -5.584 1.00 73.81 83 GLU A CA 1
ATOM 660 C C . GLU A 1 83 ? -2.827 -21.174 -5.235 1.00 73.81 83 GLU A C 1
ATOM 662 O O . GLU A 1 83 ? -2.492 -22.134 -4.537 1.00 73.81 83 GLU A O 1
ATOM 667 N N . ARG A 1 84 ? -4.072 -21.008 -5.678 1.00 74.88 84 ARG A N 1
ATOM 668 C CA . ARG A 1 84 ? -5.129 -22.006 -5.518 1.00 74.88 84 ARG A CA 1
ATOM 669 C C . ARG A 1 84 ? -5.874 -22.118 -6.838 1.00 74.88 84 ARG A C 1
ATOM 671 O O . ARG A 1 84 ? -6.245 -21.100 -7.415 1.00 74.88 84 ARG A O 1
ATOM 678 N N . ASP A 1 85 ? -6.044 -23.341 -7.328 1.00 76.69 85 ASP A N 1
ATOM 679 C CA . ASP A 1 85 ? -6.764 -23.635 -8.575 1.00 76.69 85 ASP A CA 1
ATOM 680 C C . ASP A 1 85 ? -6.240 -22.838 -9.793 1.00 76.69 85 ASP A C 1
ATOM 682 O O . ASP A 1 85 ? -7.011 -22.340 -10.614 1.00 76.69 85 ASP A O 1
ATOM 686 N N . GLY A 1 86 ? -4.913 -22.665 -9.881 1.00 75.88 86 GLY A N 1
ATOM 687 C CA . GLY A 1 86 ? -4.236 -21.923 -10.956 1.00 75.88 86 GLY A CA 1
ATOM 688 C C . GLY A 1 86 ? -4.409 -20.400 -10.901 1.00 75.88 86 GLY A C 1
ATOM 689 O O . GLY A 1 86 ? -4.123 -19.706 -11.877 1.00 75.88 86 GLY A O 1
ATOM 690 N N . LYS A 1 87 ? -4.913 -19.858 -9.784 1.00 72.50 87 LYS A N 1
ATOM 691 C CA . LYS A 1 87 ? -5.147 -18.421 -9.589 1.00 72.50 87 LYS A CA 1
ATOM 692 C C . LYS A 1 87 ? -4.333 -17.895 -8.413 1.00 72.50 87 LYS A C 1
ATOM 694 O O . LYS A 1 87 ? -4.243 -18.533 -7.365 1.00 72.50 87 LYS A O 1
ATOM 699 N N . LYS A 1 88 ? -3.734 -16.715 -8.597 1.00 75.50 88 LYS A N 1
ATOM 700 C CA . LYS A 1 88 ? -2.859 -16.064 -7.613 1.00 75.50 88 LYS A CA 1
ATOM 701 C C . LYS A 1 88 ? -3.660 -15.188 -6.658 1.00 75.50 88 LYS A C 1
ATOM 703 O O . LYS A 1 88 ? -4.063 -14.079 -7.015 1.00 75.50 88 LYS A O 1
ATOM 708 N N . TYR A 1 89 ? -3.785 -15.653 -5.426 1.00 78.38 89 TYR A N 1
ATOM 709 C CA . TYR A 1 89 ? -4.402 -14.928 -4.334 1.00 78.38 89 TYR A CA 1
ATOM 710 C C . TYR A 1 89 ? -3.364 -14.151 -3.520 1.00 78.38 89 TYR A C 1
ATOM 712 O O . TYR A 1 89 ? -2.263 -14.630 -3.247 1.00 78.38 89 TYR A O 1
ATOM 720 N N . LEU A 1 90 ? -3.746 -12.952 -3.094 1.00 78.94 90 LEU A N 1
ATOM 721 C CA . LEU A 1 90 ? -3.016 -12.096 -2.170 1.00 78.94 90 LEU A CA 1
ATOM 722 C C . LEU A 1 90 ? -3.861 -11.947 -0.906 1.00 78.94 90 LEU A C 1
ATOM 724 O O . LEU A 1 90 ? -4.902 -11.288 -0.922 1.00 78.94 90 LEU A O 1
ATOM 728 N N . ARG A 1 91 ? -3.401 -12.527 0.202 1.00 81.50 91 ARG A N 1
ATOM 729 C CA . ARG A 1 91 ? -3.974 -12.280 1.528 1.00 81.50 91 ARG A CA 1
ATOM 730 C C . ARG A 1 91 ? -3.127 -11.268 2.266 1.00 81.50 91 ARG A C 1
ATOM 732 O O . ARG A 1 91 ? -1.906 -11.380 2.284 1.00 81.50 91 ARG A O 1
ATOM 739 N N . MET A 1 92 ? -3.769 -10.301 2.901 1.00 83.06 92 MET A N 1
ATOM 740 C CA . MET A 1 92 ? -3.108 -9.218 3.604 1.00 83.06 92 MET A CA 1
ATOM 741 C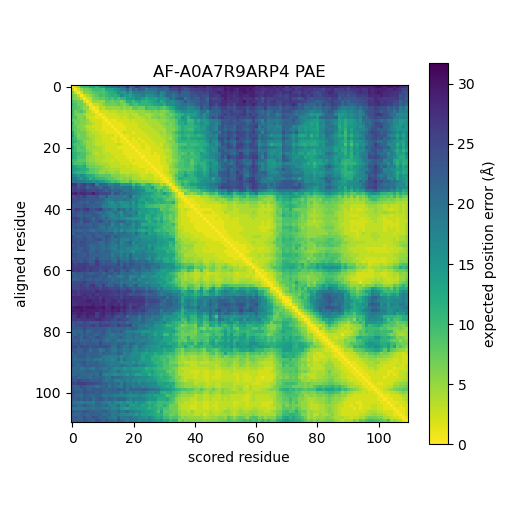 C . MET A 1 92 ? -3.770 -8.952 4.950 1.00 83.06 92 MET A C 1
ATOM 743 O O . MET A 1 92 ? -4.993 -9.023 5.083 1.00 83.06 92 MET A O 1
ATOM 747 N N . LYS A 1 93 ? -2.955 -8.627 5.952 1.00 85.38 93 LYS A N 1
ATOM 748 C CA . LYS A 1 93 ? -3.421 -8.214 7.275 1.00 85.38 93 LYS A CA 1
ATOM 749 C C . LYS A 1 93 ? -2.730 -6.923 7.699 1.00 85.38 93 LYS A C 1
ATOM 751 O O . LYS A 1 93 ? -1.502 -6.830 7.663 1.00 85.38 93 LYS A O 1
ATOM 756 N N . PHE A 1 94 ? -3.523 -5.952 8.136 1.00 86.00 94 PHE A N 1
ATOM 757 C CA . PHE A 1 94 ? -3.036 -4.695 8.701 1.00 86.00 94 PHE A CA 1
ATOM 758 C C . PHE A 1 94 ? -3.960 -4.194 9.812 1.00 86.00 94 PHE A C 1
ATOM 760 O O . PHE A 1 94 ? -5.019 -4.771 10.066 1.00 86.00 94 PHE A O 1
ATOM 767 N N . TYR A 1 95 ? -3.546 -3.137 10.503 1.00 87.38 95 TYR A N 1
ATOM 768 C CA . TYR A 1 95 ? -4.220 -2.637 11.693 1.00 87.38 95 TYR A CA 1
ATOM 769 C C . TYR A 1 95 ? -4.613 -1.173 11.528 1.00 87.38 95 TYR A C 1
ATOM 771 O O . TYR A 1 95 ? -3.902 -0.379 10.910 1.00 87.38 95 TYR A O 1
ATOM 779 N N . LEU A 1 96 ? -5.748 -0.821 12.119 1.00 88.81 96 LEU A N 1
ATOM 780 C CA . LEU A 1 96 ? -6.251 0.539 12.226 1.00 88.81 96 LEU A CA 1
ATOM 781 C C . LEU A 1 96 ? -6.328 0.920 13.704 1.00 88.81 96 LEU A C 1
ATOM 783 O O . LEU A 1 96 ? -6.714 0.111 14.548 1.00 88.81 96 LEU A O 1
ATOM 787 N N . GLN A 1 97 ? -5.990 2.158 14.029 1.00 88.75 97 GLN A N 1
ATOM 788 C CA . GLN A 1 97 ? -6.137 2.718 15.368 1.00 88.75 97 GLN A CA 1
ATOM 789 C C . GLN A 1 97 ? -6.805 4.078 15.265 1.00 88.75 97 GLN A C 1
ATOM 791 O O . GLN A 1 97 ? -6.225 5.004 14.701 1.00 88.75 97 GLN A O 1
ATOM 796 N N . GLY A 1 98 ? -8.010 4.178 15.813 1.00 88.44 98 GLY A N 1
ATOM 797 C CA . GLY A 1 98 ? -8.663 5.453 16.071 1.00 88.44 98 GLY A CA 1
ATOM 798 C C . GLY A 1 98 ? -8.452 5.901 17.509 1.00 88.44 98 GLY A C 1
ATOM 799 O O . GLY A 1 98 ? -7.671 5.309 18.263 1.00 88.44 98 GLY A O 1
ATOM 800 N N . ILE A 1 99 ? -9.171 6.953 17.888 1.00 88.75 99 ILE A N 1
ATOM 801 C CA . ILE A 1 99 ? -9.100 7.517 19.239 1.00 88.75 99 ILE A CA 1
ATOM 802 C C . ILE A 1 99 ? -9.800 6.634 20.281 1.00 88.75 99 ILE A C 1
ATOM 804 O O . ILE A 1 99 ? -9.375 6.591 21.432 1.00 88.75 99 ILE A O 1
ATOM 808 N N . ARG A 1 100 ? -10.854 5.909 19.880 1.00 87.50 100 ARG A N 1
ATOM 809 C CA . ARG A 1 100 ? -11.654 5.063 20.779 1.00 87.50 100 ARG A CA 1
ATOM 810 C C . ARG A 1 100 ? -11.153 3.628 20.792 1.00 87.50 100 ARG A C 1
ATOM 812 O O . ARG A 1 100 ? -10.994 3.036 21.855 1.00 87.50 100 ARG A O 1
ATOM 819 N N . GLN A 1 101 ? -10.941 3.060 19.606 1.00 89.06 101 GLN A N 1
ATOM 820 C CA . GLN A 1 101 ? -10.690 1.630 19.441 1.00 89.06 101 GLN A CA 1
ATOM 821 C C . GLN A 1 101 ? -9.638 1.327 18.371 1.00 89.06 101 GLN A C 1
ATOM 823 O O . GLN A 1 101 ? -9.278 2.159 17.533 1.00 89.06 101 GLN A O 1
ATOM 828 N N . LYS A 1 102 ? -9.144 0.087 18.414 1.00 88.56 102 LYS A N 1
ATOM 829 C CA . LYS A 1 102 ? -8.261 -0.506 17.408 1.00 88.56 102 LYS A CA 1
ATOM 830 C C . LYS A 1 102 ? -9.040 -1.551 16.617 1.00 88.56 102 LYS A C 1
ATOM 832 O O . LYS A 1 102 ? -9.843 -2.277 17.194 1.00 88.56 102 LYS A O 1
ATOM 837 N N . ALA A 1 103 ? -8.756 -1.666 15.327 1.00 87.88 103 ALA A N 1
ATOM 838 C CA . ALA A 1 103 ? -9.326 -2.684 14.458 1.00 87.88 103 ALA A CA 1
ATOM 839 C C . ALA A 1 103 ? -8.237 -3.425 13.684 1.00 87.88 103 ALA A C 1
ATOM 841 O O . ALA A 1 103 ? -7.137 -2.918 13.458 1.00 87.88 103 ALA A O 1
ATOM 842 N N . THR A 1 104 ? -8.563 -4.646 13.279 1.00 89.50 104 THR A N 1
ATOM 843 C CA . THR A 1 104 ? -7.716 -5.481 12.430 1.00 89.50 104 THR A CA 1
ATOM 844 C C . THR A 1 104 ? -8.442 -5.701 11.116 1.00 89.50 104 THR A C 1
ATOM 846 O O . THR A 1 104 ? -9.596 -6.124 11.116 1.00 89.50 104 THR A O 1
ATOM 849 N N . VAL A 1 105 ? -7.773 -5.410 10.006 1.00 88.19 105 VAL A N 1
ATOM 850 C CA . VAL A 1 105 ? -8.325 -5.572 8.664 1.00 88.19 105 VAL A CA 1
ATOM 851 C C . VAL A 1 105 ? -7.714 -6.810 8.031 1.00 88.19 105 VAL A C 1
ATOM 853 O O . VAL A 1 105 ? -6.492 -6.968 7.987 1.00 88.19 105 VAL A O 1
ATOM 856 N N . HIS A 1 106 ? -8.587 -7.681 7.539 1.00 88.88 106 HIS A N 1
ATOM 857 C CA . HIS A 1 106 ? -8.232 -8.841 6.738 1.00 88.88 106 HIS A CA 1
ATOM 858 C C . HIS A 1 106 ? -8.677 -8.582 5.305 1.00 88.88 106 HIS A C 1
ATOM 860 O O . HIS A 1 106 ? -9.856 -8.346 5.053 1.00 88.88 106 HIS A O 1
A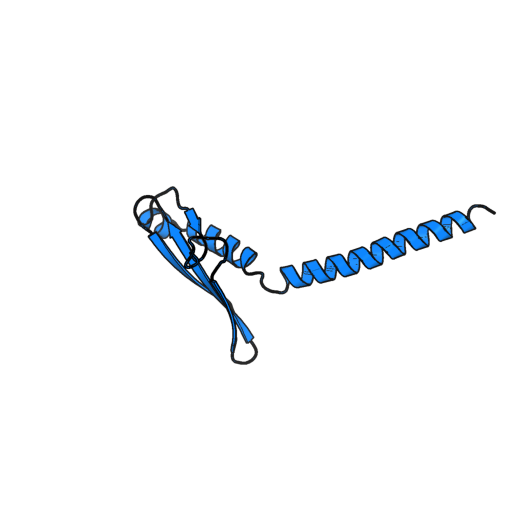TOM 866 N N . LEU A 1 107 ? -7.726 -8.614 4.381 1.00 85.38 107 LEU A N 1
ATOM 867 C CA . LEU A 1 107 ? -7.967 -8.447 2.958 1.00 85.38 107 LEU A CA 1
ATOM 868 C C . LEU A 1 107 ? -7.558 -9.723 2.233 1.00 85.38 107 LEU A C 1
ATOM 870 O O . LEU A 1 107 ? -6.517 -10.309 2.522 1.00 85.38 107 LEU A O 1
ATOM 874 N N . GLU A 1 108 ? -8.376 -10.135 1.277 1.00 83.88 108 GLU A N 1
ATOM 875 C CA . GLU A 1 108 ? -8.090 -11.234 0.368 1.00 83.88 108 GLU A CA 1
ATOM 876 C C . GLU A 1 108 ? -8.452 -10.776 -1.042 1.00 83.88 108 GLU A C 1
ATOM 878 O O . GLU A 1 108 ? -9.533 -10.233 -1.271 1.00 83.88 108 GLU A O 1
ATOM 883 N N . MET A 1 109 ? -7.515 -10.927 -1.971 1.00 79.31 109 MET A N 1
ATOM 884 C CA . MET A 1 109 ? -7.673 -10.521 -3.361 1.00 79.31 109 MET A CA 1
ATOM 885 C C . MET A 1 109 ? -7.312 -11.694 -4.268 1.00 79.31 109 MET A C 1
ATOM 887 O O . MET A 1 109 ? -6.228 -12.252 -4.138 1.00 79.31 109 MET A O 1
ATOM 891 N N . MET A 1 110 ? -8.216 -12.042 -5.181 1.00 72.88 110 MET A N 1
ATOM 892 C CA . MET A 1 110 ? -8.046 -13.052 -6.235 1.00 72.88 110 MET A CA 1
ATOM 893 C C . MET A 1 110 ? -7.344 -12.478 -7.462 1.00 72.88 110 MET A C 1
ATOM 895 O O . MET A 1 110 ? -7.330 -11.235 -7.620 1.00 72.88 110 MET A O 1
#

InterPro domains:
  IPR013261 Mitochondrial import inner membrane translocase subunit Tim21 [PF08294] (1-109)
  IPR013261 Mitochondrial import inner membrane translocase subunit Tim21 [PTHR13032] (1-109)
  IPR038552 Tim21 IMS domain superfamily [G3DSA:3.10.450.320] (33-110)

Radius of gyration: 22.66 Å; Cα contacts (8 Å, |Δi|>4): 130; chains: 1; bounding box: 51×40×64 Å

Mean predicted aligned error: 12.22 Å

Secondary structure (DSSP, 8-state):
--HHHHHHHHHHHHHHHHHHHHHHHHHHHHHHHTT-HHHHHHHHHHHHHH-HHHHHHH-SSPEEE-B--TTS---B-EEEEEEETTEEEEEEEEEEE-SS-EEEEEEEE-

Nearest PDB structures (foldseek):
  1xtn-assembly1_A  TM=6.432E-01  e=2.145E+00  Mus musculus
  2a50-assembly1_C  TM=4.236E-01  e=8.765E-01  Anemonia sulcata
  2gw4-assembly1_A  TM=4.571E-01  e=1.048E+00  Trachyphyllia geoffroyi
  6edx-assembly1_A  TM=6.343E-01  e=2.145E+00  Homo sapiens

Organism: Timema shepardi (NCBI:txid629360)